Protein AF-A0A3C1H4K6-F1 (afdb_monomer_lite)

Foldseek 3Di:
DVVVVVVVCVVVVVVVVLVVCCVVCQPPQKDWDWDWPDPDDDVPDDIDIDIDIDDPDPRDHDDDDPDPDD

Radius of 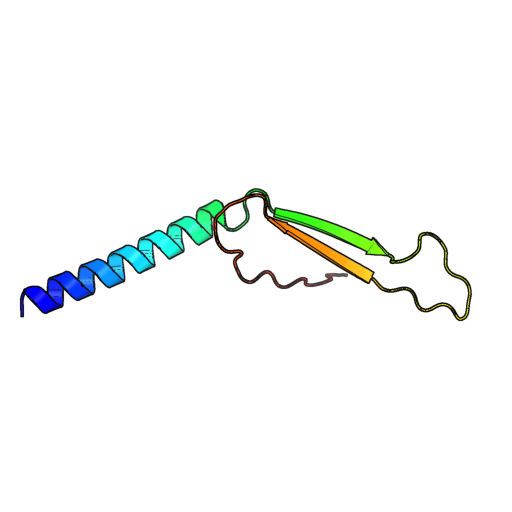gyration: 20.74 Å; chains: 1; bounding box: 35×24×64 Å

Secondary structure (DSSP, 8-state):
-HHHHHHHHHHHHHHHHHHHHHHHHSSTTEEEEEEES-SS--TT----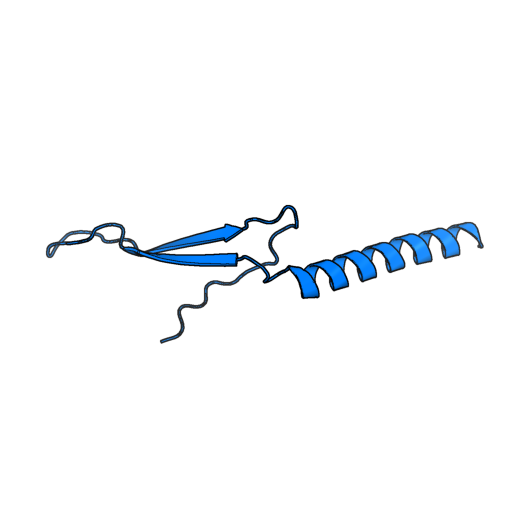EEEEEEE-SSSPPP--------

pLDDT: mean 79.11, std 11.0, range [40.78, 96.12]

Structure (mmCIF, N/CA/C/O backbone):
data_AF-A0A3C1H4K6-F1
#
_entry.id   AF-A0A3C1H4K6-F1
#
loop_
_atom_site.group_PDB
_atom_site.id
_atom_site.type_symbol
_atom_site.label_atom_id
_atom_site.label_alt_id
_atom_site.label_comp_id
_atom_site.label_asym_id
_atom_site.label_entity_id
_atom_site.label_seq_id
_atom_site.pdbx_PDB_ins_code
_atom_site.Cartn_x
_atom_site.Cartn_y
_atom_site.Cartn_z
_atom_site.occupancy
_atom_site.B_iso_or_equiv
_atom_site.auth_seq_id
_atom_site.auth_comp_id
_atom_site.auth_asym_id
_atom_site.auth_atom_id
_atom_site.pdbx_PDB_model_num
ATOM 1 N N . MET A 1 1 ? 19.909 -4.771 -33.834 1.00 81.25 1 MET A N 1
ATOM 2 C CA . MET A 1 1 ? 20.729 -4.086 -32.807 1.00 81.25 1 MET A CA 1
ATOM 3 C C . MET A 1 1 ? 20.080 -2.798 -32.302 1.00 81.25 1 MET A C 1
ATOM 5 O O . MET A 1 1 ? 19.837 -2.703 -31.110 1.00 81.25 1 MET A O 1
ATOM 9 N N . THR A 1 2 ? 19.715 -1.844 -33.165 1.00 92.25 2 THR A N 1
ATOM 10 C CA . THR A 1 2 ? 19.105 -0.551 -32.769 1.00 92.25 2 THR A CA 1
ATOM 11 C C . THR A 1 2 ? 17.735 -0.670 -32.092 1.00 92.25 2 THR A C 1
ATOM 13 O O . THR A 1 2 ? 17.510 -0.053 -31.057 1.00 92.25 2 THR A O 1
ATOM 16 N N . VAL A 1 3 ? 16.839 -1.510 -32.620 1.00 94.19 3 VAL A N 1
ATOM 17 C CA . VAL A 1 3 ? 15.495 -1.729 -32.043 1.00 94.19 3 VAL A CA 1
ATOM 18 C C . VAL A 1 3 ? 15.573 -2.307 -30.626 1.00 94.19 3 VAL A C 1
ATOM 20 O O . VAL A 1 3 ? 14.832 -1.882 -29.747 1.00 94.19 3 VAL A O 1
ATOM 23 N N . LEU A 1 4 ? 16.515 -3.223 -30.382 1.00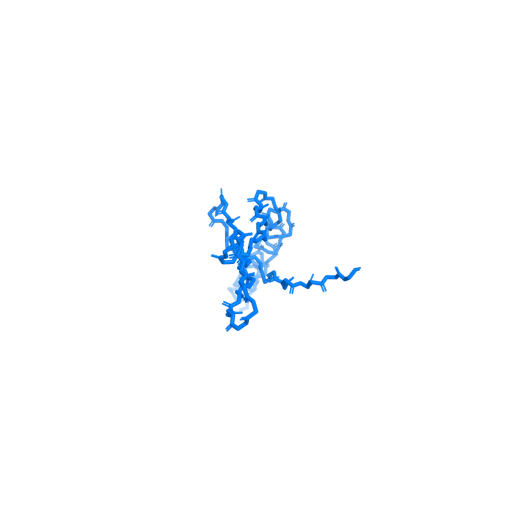 93.81 4 LEU A N 1
ATOM 24 C CA . LEU A 1 4 ? 16.743 -3.814 -29.060 1.00 93.81 4 LEU A CA 1
ATOM 25 C C . LEU A 1 4 ? 17.211 -2.759 -28.044 1.00 93.81 4 LEU A C 1
ATOM 27 O O . LEU A 1 4 ? 16.736 -2.742 -26.913 1.00 93.81 4 LEU A O 1
ATOM 31 N N . ILE A 1 5 ? 18.105 -1.857 -28.463 1.00 94.88 5 ILE A N 1
ATOM 32 C CA . ILE A 1 5 ? 18.602 -0.754 -27.626 1.00 94.88 5 ILE A CA 1
ATOM 33 C C . ILE A 1 5 ? 17.461 0.210 -27.275 1.00 94.88 5 ILE A C 1
ATOM 35 O O . ILE A 1 5 ? 17.332 0.609 -26.120 1.00 94.88 5 ILE A O 1
ATOM 39 N N . LEU A 1 6 ? 16.599 0.540 -28.242 1.00 95.31 6 LEU A N 1
ATOM 40 C CA . LEU A 1 6 ? 15.409 1.365 -28.009 1.00 95.31 6 LEU A CA 1
ATOM 41 C C . LEU A 1 6 ? 14.444 0.714 -27.013 1.00 95.31 6 LEU A C 1
ATOM 43 O O . LEU A 1 6 ? 13.980 1.386 -26.098 1.00 95.31 6 LEU A O 1
ATOM 47 N N . LEU A 1 7 ? 14.186 -0.589 -27.152 1.00 95.06 7 LEU A N 1
ATOM 48 C CA . LEU A 1 7 ? 13.338 -1.348 -26.229 1.00 95.06 7 LEU A CA 1
ATOM 49 C C . LEU A 1 7 ? 13.904 -1.348 -24.803 1.00 95.06 7 LEU A C 1
ATOM 51 O O . LEU A 1 7 ? 13.174 -1.070 -23.854 1.00 95.06 7 LEU A O 1
ATOM 55 N N . LEU A 1 8 ? 15.210 -1.589 -24.654 1.00 95.06 8 LEU A N 1
ATOM 56 C CA . LEU A 1 8 ? 15.890 -1.544 -23.357 1.00 95.06 8 LEU A CA 1
ATOM 57 C C . LEU A 1 8 ? 15.829 -0.155 -22.718 1.00 95.06 8 LEU A C 1
ATOM 59 O O . LEU A 1 8 ? 15.574 -0.052 -21.520 1.00 95.06 8 LEU A O 1
ATOM 63 N N . LEU A 1 9 ? 16.012 0.911 -23.501 1.00 95.38 9 LEU A N 1
ATOM 64 C CA . LEU A 1 9 ? 15.887 2.283 -23.004 1.00 95.38 9 LEU A CA 1
ATOM 65 C C . LEU A 1 9 ? 14.454 2.617 -22.582 1.00 95.38 9 LEU A C 1
ATOM 67 O O . LEU A 1 9 ? 14.265 3.279 -21.565 1.00 95.38 9 LEU A O 1
ATOM 71 N N . LEU A 1 10 ? 13.448 2.137 -23.313 1.00 96.12 10 LEU A N 1
ATOM 72 C CA . LEU A 1 10 ? 12.040 2.343 -22.967 1.00 96.12 10 LEU A CA 1
ATOM 73 C C . LEU A 1 10 ? 11.676 1.630 -21.657 1.00 96.12 10 LEU A C 1
ATOM 75 O O . LEU A 1 10 ? 11.066 2.223 -20.765 1.00 96.12 10 LEU A O 1
ATOM 79 N N . ILE A 1 11 ? 12.102 0.376 -21.509 1.00 95.94 11 ILE A N 1
ATOM 80 C CA . ILE A 1 11 ? 11.879 -0.413 -20.292 1.00 95.94 11 ILE A CA 1
ATOM 81 C C . ILE A 1 11 ? 12.639 0.208 -19.112 1.00 95.94 11 ILE A C 1
ATOM 83 O O . ILE A 1 11 ? 12.056 0.462 -18.061 1.00 95.94 11 ILE A O 1
ATOM 87 N N . GLY A 1 12 ? 13.921 0.532 -19.286 1.00 95.25 12 GLY A N 1
ATOM 88 C CA . GLY A 1 12 ? 14.723 1.173 -18.243 1.00 95.25 12 GLY A CA 1
ATOM 89 C C . GLY A 1 12 ? 14.162 2.535 -17.830 1.00 95.25 12 GLY A C 1
ATOM 90 O O . GLY A 1 12 ? 14.037 2.826 -16.642 1.00 95.25 12 GLY A O 1
ATOM 91 N N . GLY A 1 13 ? 13.746 3.350 -18.802 1.00 94.25 13 GLY A N 1
ATOM 92 C CA . GLY A 1 13 ? 13.141 4.656 -18.560 1.00 94.25 13 GLY A CA 1
ATOM 93 C C . GLY A 1 13 ? 11.829 4.559 -17.783 1.00 94.25 13 GLY A C 1
ATOM 94 O O . GLY A 1 13 ? 11.645 5.267 -16.793 1.00 94.25 13 GLY A O 1
ATOM 95 N N . THR A 1 14 ? 10.934 3.647 -18.170 1.00 90.69 14 THR A N 1
ATOM 96 C CA . THR A 1 14 ? 9.657 3.440 -17.463 1.00 90.69 14 THR A CA 1
ATOM 97 C C . THR A 1 14 ? 9.855 2.907 -16.042 1.00 90.69 14 THR A C 1
ATOM 99 O O . THR A 1 14 ? 9.181 3.370 -15.117 1.00 90.69 14 THR A O 1
ATOM 102 N N . LEU A 1 15 ? 10.827 2.019 -15.815 1.00 90.25 15 LEU A N 1
ATOM 103 C CA . LEU A 1 15 ? 11.189 1.553 -14.472 1.00 90.25 15 LEU A CA 1
ATOM 104 C C . LEU A 1 15 ? 11.732 2.689 -13.593 1.00 90.25 15 LEU A C 1
ATOM 106 O O . LEU A 1 15 ? 11.305 2.853 -12.452 1.00 90.25 15 LEU A O 1
ATOM 110 N N . LEU A 1 16 ? 12.623 3.527 -14.127 1.00 90.38 16 LEU A N 1
ATOM 111 C CA . LEU A 1 16 ? 13.168 4.665 -13.382 1.00 90.38 16 LEU A CA 1
ATOM 112 C C . LEU A 1 16 ? 12.084 5.682 -13.023 1.00 90.38 16 LEU A C 1
ATOM 114 O O . LEU A 1 16 ? 12.023 6.145 -11.881 1.00 90.38 16 LEU A O 1
ATOM 118 N N . VAL A 1 17 ? 11.198 6.001 -13.970 1.00 89.00 17 VAL A N 1
ATOM 119 C CA . VAL A 1 17 ? 10.084 6.927 -13.737 1.00 89.00 17 VAL A CA 1
ATOM 120 C C . VAL A 1 17 ? 9.136 6.376 -12.677 1.00 89.00 17 VAL A C 1
ATOM 122 O O . VAL A 1 17 ? 8.809 7.092 -11.730 1.00 89.00 17 VAL A O 1
ATOM 125 N N . THR A 1 18 ? 8.730 5.107 -12.776 1.00 85.38 18 THR A N 1
ATOM 126 C CA . THR A 1 18 ? 7.834 4.489 -11.784 1.00 85.38 18 THR A CA 1
ATOM 127 C C . THR A 1 18 ? 8.480 4.419 -10.403 1.00 85.38 18 THR A C 1
ATOM 129 O O . THR A 1 18 ? 7.827 4.753 -9.411 1.00 85.38 18 THR A O 1
ATOM 132 N N . GLN A 1 19 ? 9.773 4.100 -10.311 1.00 84.75 19 GLN A N 1
ATOM 133 C CA . GLN A 1 19 ? 10.512 4.106 -9.049 1.00 84.75 19 GLN A CA 1
ATOM 134 C C . GLN A 1 19 ? 10.594 5.512 -8.437 1.00 84.75 19 GLN A C 1
ATOM 136 O O . GLN A 1 19 ? 10.366 5.683 -7.237 1.00 84.75 19 GLN A O 1
ATOM 141 N N . MET A 1 20 ? 10.890 6.536 -9.240 1.00 84.12 20 MET A N 1
ATOM 142 C CA . MET A 1 20 ? 11.020 7.910 -8.751 1.00 84.12 20 MET A CA 1
ATOM 143 C C . MET A 1 20 ? 9.669 8.474 -8.295 1.00 84.12 20 MET A C 1
ATOM 145 O O . MET A 1 20 ? 9.576 9.110 -7.241 1.00 84.12 20 MET A O 1
ATOM 149 N N . LEU A 1 21 ? 8.606 8.185 -9.049 1.00 82.75 21 LEU A N 1
ATOM 150 C CA . LEU A 1 21 ? 7.243 8.585 -8.719 1.00 82.75 21 LEU A CA 1
ATOM 151 C C . LEU A 1 21 ? 6.762 7.879 -7.443 1.00 82.75 21 LEU A C 1
ATOM 153 O O . LEU A 1 21 ? 6.236 8.526 -6.537 1.00 82.75 21 LEU A O 1
ATOM 157 N N . THR A 1 22 ? 7.038 6.580 -7.315 1.00 80.12 22 THR A N 1
ATOM 158 C CA . THR A 1 22 ? 6.699 5.802 -6.118 1.00 80.12 22 THR A CA 1
ATOM 159 C C . THR A 1 22 ? 7.506 6.252 -4.907 1.00 80.12 22 THR A C 1
ATOM 161 O O . THR A 1 22 ? 6.949 6.347 -3.828 1.00 80.12 22 THR A O 1
ATOM 164 N N . ARG A 1 23 ? 8.781 6.633 -5.029 1.00 77.25 23 ARG A N 1
ATOM 165 C CA . ARG A 1 23 ? 9.533 7.179 -3.883 1.00 77.25 23 ARG A CA 1
ATOM 166 C C . ARG A 1 23 ? 9.007 8.540 -3.434 1.00 77.25 23 ARG A C 1
ATOM 168 O O . ARG A 1 23 ? 8.822 8.772 -2.244 1.00 77.25 23 ARG A O 1
ATOM 175 N N . ARG A 1 24 ? 8.735 9.444 -4.380 1.00 77.44 24 ARG A N 1
ATOM 176 C CA . ARG A 1 24 ? 8.347 10.831 -4.069 1.00 77.44 24 ARG A CA 1
ATOM 177 C C . ARG A 1 24 ? 6.890 10.973 -3.627 1.00 77.44 24 ARG A C 1
ATOM 179 O O . ARG A 1 24 ? 6.569 11.843 -2.819 1.00 77.44 24 ARG A O 1
ATOM 186 N N . PHE A 1 25 ? 6.005 10.140 -4.165 1.00 75.62 25 PHE A N 1
ATOM 187 C CA . PHE A 1 25 ? 4.565 10.179 -3.901 1.00 75.62 25 PHE A CA 1
ATOM 188 C C . PHE A 1 25 ? 4.052 8.914 -3.191 1.00 75.62 25 PHE A C 1
ATOM 190 O O . PHE A 1 25 ? 2.866 8.814 -2.884 1.00 75.62 25 PHE A O 1
ATOM 197 N N . GLY A 1 26 ? 4.928 7.952 -2.895 1.00 69.19 26 GLY A N 1
ATOM 198 C CA . GLY A 1 26 ? 4.641 6.695 -2.190 1.00 69.19 26 GLY A CA 1
ATOM 199 C C . GLY A 1 26 ? 4.017 6.901 -0.825 1.00 69.19 26 GLY A C 1
ATOM 200 O O . GLY A 1 26 ? 2.990 6.305 -0.523 1.00 69.19 26 GLY A O 1
ATOM 201 N N . PHE A 1 27 ? 4.592 7.818 -0.055 1.00 67.19 27 PHE A N 1
ATOM 202 C CA . PHE A 1 27 ? 4.180 8.073 1.323 1.00 67.19 27 PHE A CA 1
ATOM 203 C C . PHE A 1 27 ? 3.347 9.346 1.491 1.00 67.19 27 PHE A C 1
ATOM 205 O O . PHE A 1 27 ? 2.932 9.693 2.592 1.00 67.19 27 PHE A O 1
ATOM 212 N N . ARG A 1 28 ? 3.067 10.062 0.396 1.00 66.50 28 ARG A N 1
ATOM 213 C CA . ARG A 1 28 ? 2.208 11.248 0.445 1.00 66.50 28 ARG A CA 1
ATOM 214 C C . ARG A 1 28 ? 0.751 10.828 0.615 1.00 66.50 28 ARG A C 1
ATOM 216 O O . ARG A 1 28 ? 0.268 9.988 -0.138 1.00 66.50 28 ARG A O 1
ATOM 223 N N . LYS A 1 29 ? 0.045 11.491 1.537 1.00 68.81 29 LYS A N 1
ATOM 224 C CA . LYS A 1 29 ? -1.393 11.293 1.803 1.00 68.81 29 LYS A CA 1
ATOM 225 C C . LYS A 1 29 ? -1.764 9.854 2.201 1.00 68.81 29 LYS A C 1
ATOM 227 O O . LYS A 1 29 ? -2.842 9.382 1.838 1.00 68.81 29 LYS A O 1
ATOM 232 N N . LEU A 1 30 ? -0.873 9.167 2.915 1.00 70.94 30 LEU A N 1
ATOM 233 C CA . LEU A 1 30 ? -1.230 7.953 3.643 1.00 70.94 30 LEU A CA 1
ATOM 234 C C . LEU A 1 30 ? -1.821 8.360 4.991 1.00 70.94 30 LEU A C 1
ATOM 236 O O . LEU A 1 30 ? -1.207 9.135 5.723 1.00 70.94 30 LEU A O 1
ATOM 240 N N . THR A 1 31 ? -3.008 7.852 5.297 1.00 73.00 31 THR A N 1
ATOM 241 C CA . THR A 1 31 ? -3.594 7.958 6.634 1.00 73.00 31 THR A CA 1
ATOM 242 C C . THR A 1 31 ? -3.464 6.599 7.296 1.00 73.00 31 THR A C 1
ATOM 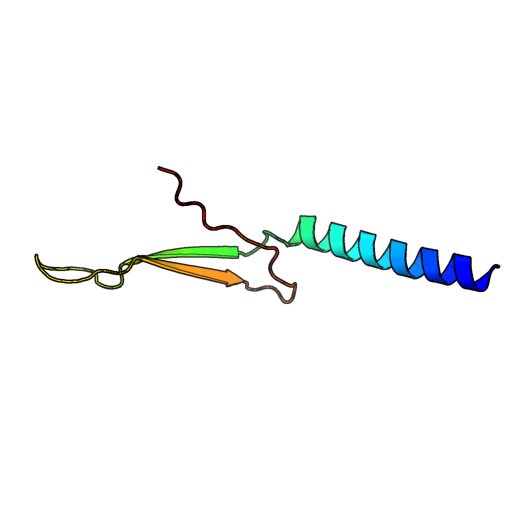244 O O . THR A 1 31 ? -3.961 5.606 6.763 1.00 73.00 31 THR A O 1
ATOM 247 N N . TYR 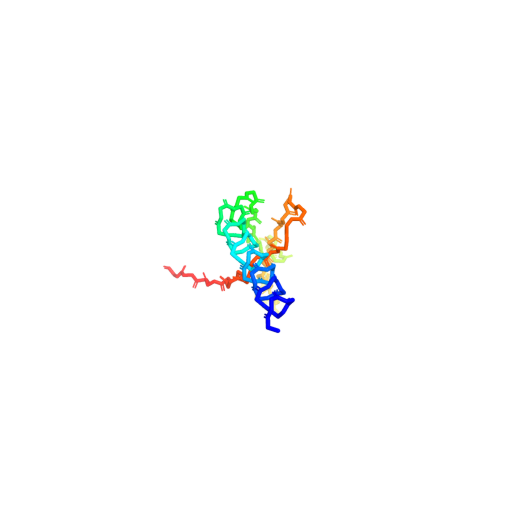A 1 32 ? -2.762 6.576 8.424 1.00 75.12 32 TYR A N 1
ATOM 248 C CA . TYR A 1 32 ? -2.638 5.417 9.294 1.00 75.12 32 TYR A CA 1
ATOM 249 C C . TYR A 1 32 ? -3.558 5.618 10.494 1.00 75.12 32 TYR A C 1
ATOM 251 O O . TYR A 1 32 ? -3.484 6.656 11.157 1.00 75.12 32 TYR A O 1
ATOM 259 N N . THR A 1 33 ? -4.438 4.659 10.751 1.00 75.75 33 THR A N 1
ATOM 260 C CA . THR A 1 33 ? -5.344 4.688 11.899 1.00 75.75 33 THR A CA 1
ATOM 261 C C . THR A 1 33 ? -5.291 3.345 12.606 1.00 75.75 33 THR A C 1
ATOM 263 O O . THR A 1 33 ? -5.413 2.304 11.964 1.00 75.75 33 THR A O 1
ATOM 266 N N . LEU A 1 34 ? -5.094 3.395 13.921 1.00 81.44 34 LEU A N 1
ATOM 267 C CA . LEU A 1 34 ? -5.034 2.243 14.808 1.00 81.44 34 LEU A CA 1
ATOM 268 C C . LEU A 1 34 ? -6.196 2.346 15.790 1.00 81.44 34 LEU A C 1
ATOM 270 O O . LEU A 1 34 ? -6.293 3.340 16.510 1.00 81.44 34 LEU A O 1
ATOM 274 N N . GLN A 1 35 ? -7.087 1.361 15.790 1.00 81.69 35 GLN A N 1
ATOM 275 C CA . GLN A 1 35 ? -8.270 1.356 16.647 1.00 81.69 35 GLN A CA 1
ATOM 276 C C . GLN A 1 35 ? -8.512 -0.039 17.212 1.00 81.69 35 GLN A C 1
ATOM 278 O O . GLN A 1 35 ? -8.259 -1.041 16.548 1.00 81.69 35 GLN A O 1
ATOM 283 N N . PHE A 1 36 ? -9.012 -0.104 18.441 1.00 83.56 36 PHE A N 1
ATOM 284 C CA . PHE A 1 3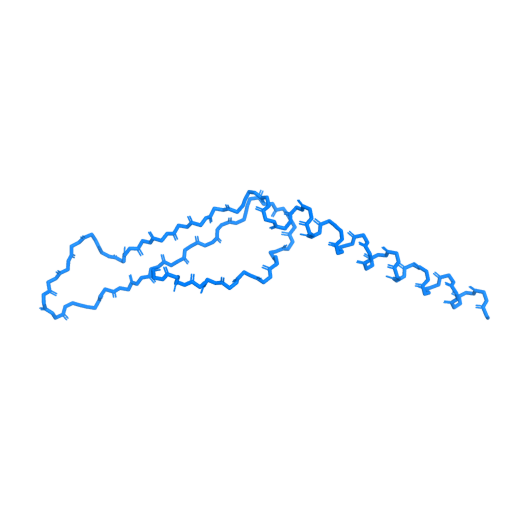6 ? -9.519 -1.350 19.002 1.00 83.56 36 PHE A CA 1
ATOM 285 C C . PHE A 1 36 ? -10.908 -1.646 18.435 1.00 83.56 36 PHE A C 1
ATOM 287 O O . PHE A 1 36 ? -11.677 -0.731 18.144 1.00 83.56 36 PHE A O 1
ATOM 294 N N . SER A 1 37 ? -11.233 -2.929 18.277 1.00 83.00 37 SER A N 1
ATOM 295 C CA . SER A 1 37 ? -12.543 -3.370 17.787 1.00 83.00 37 SER A CA 1
ATOM 296 C C . SER A 1 37 ? -13.698 -2.982 18.714 1.00 83.00 37 SER A C 1
ATOM 298 O O . SER A 1 37 ? -14.842 -2.965 18.270 1.00 83.00 37 SER A O 1
ATOM 300 N N . ALA A 1 38 ? -13.408 -2.695 19.985 1.00 80.06 38 ALA A N 1
ATOM 301 C CA . ALA A 1 38 ? -14.368 -2.256 20.989 1.00 80.06 38 ALA A CA 1
ATOM 302 C C . ALA A 1 38 ? -13.754 -1.142 21.851 1.00 80.06 38 ALA A C 1
ATOM 304 O O . ALA A 1 38 ? -12.558 -1.185 22.147 1.00 80.06 38 ALA A O 1
ATOM 305 N N . GLU A 1 39 ? -14.567 -0.153 22.238 1.00 75.94 39 GLU A N 1
ATOM 306 C CA . GLU A 1 39 ? -14.155 0.924 23.156 1.00 75.94 39 GLU A CA 1
ATOM 307 C C . GLU A 1 39 ? -13.977 0.417 24.592 1.00 75.94 39 GLU A C 1
ATOM 309 O O . GLU A 1 39 ? -13.087 0.878 25.302 1.00 75.94 39 GLU A O 1
ATOM 314 N N . GLU A 1 40 ? -14.778 -0.569 24.997 1.00 73.31 40 GLU A N 1
ATOM 315 C CA . GLU A 1 40 ? -14.711 -1.221 26.302 1.00 73.31 40 GLU A CA 1
ATOM 316 C C . GLU A 1 40 ? -14.824 -2.737 26.112 1.00 73.31 40 GLU A C 1
ATOM 318 O O . GLU A 1 40 ? -15.580 -3.212 25.263 1.00 73.31 40 GLU A O 1
ATOM 323 N N . ALA A 1 41 ? -14.052 -3.501 26.884 1.00 80.44 41 ALA A N 1
ATOM 324 C CA . ALA A 1 41 ? -14.048 -4.958 26.845 1.00 80.44 41 ALA A CA 1
ATOM 325 C C . ALA A 1 41 ? -13.898 -5.518 28.256 1.00 80.44 41 ALA A C 1
ATOM 327 O O . ALA A 1 41 ? -13.142 -4.974 29.065 1.00 80.44 41 ALA A O 1
ATOM 328 N N . THR A 1 42 ? -14.621 -6.597 28.548 1.00 82.06 42 THR A N 1
ATOM 329 C CA . THR A 1 42 ? -14.597 -7.238 29.869 1.00 82.06 42 THR A CA 1
ATOM 330 C C . THR A 1 42 ? -13.676 -8.456 29.853 1.00 82.06 42 THR A C 1
ATOM 332 O O . THR A 1 42 ? -13.319 -8.978 28.797 1.00 82.06 42 THR A O 1
ATOM 335 N N . GLU A 1 43 ? -13.255 -8.921 31.029 1.00 75.56 43 GLU A N 1
ATOM 336 C CA . GLU A 1 43 ? -12.473 -10.150 31.160 1.00 75.56 43 GLU A CA 1
ATOM 337 C C . GLU A 1 43 ? -13.218 -11.335 30.513 1.00 75.56 43 GLU A C 1
ATOM 339 O O . GLU A 1 43 ? -14.329 -11.683 30.913 1.00 75.56 43 GLU A O 1
ATOM 344 N N . GLY A 1 44 ? -12.614 -11.919 29.473 1.00 82.06 44 GLY A N 1
ATOM 345 C CA . GLY A 1 44 ? -13.215 -12.963 28.633 1.00 82.06 44 GLY A CA 1
ATOM 346 C C . GLY A 1 44 ? -13.539 -12.522 27.201 1.00 82.06 44 GLY A C 1
ATOM 347 O O . GLY A 1 44 ? -13.677 -13.382 26.330 1.00 82.06 44 GLY A O 1
ATOM 348 N N . ASP A 1 45 ? -13.585 -11.216 26.924 1.00 78.75 45 ASP A N 1
ATOM 349 C CA . ASP A 1 45 ? -13.792 -10.698 25.572 1.00 78.75 45 ASP A CA 1
ATOM 350 C C . ASP A 1 45 ? -12.502 -10.706 24.748 1.00 78.75 45 ASP A C 1
ATOM 352 O O . ASP A 1 45 ? -11.412 -10.361 25.208 1.00 78.75 45 ASP A O 1
ATOM 356 N N . THR A 1 46 ? -12.638 -11.068 23.472 1.00 76.06 46 THR A N 1
ATOM 357 C CA . THR A 1 46 ? -11.548 -10.967 22.499 1.00 76.06 46 THR A CA 1
ATOM 358 C C . THR A 1 46 ? -11.613 -9.610 21.811 1.00 76.06 46 THR A C 1
ATOM 360 O O . THR A 1 46 ? -12.472 -9.376 20.962 1.00 76.06 46 THR A O 1
ATOM 363 N N . VAL A 1 47 ? -10.682 -8.719 22.148 1.00 82.38 47 VAL A N 1
ATOM 364 C CA . VAL A 1 47 ? -10.517 -7.438 21.449 1.00 82.38 47 VAL A CA 1
ATOM 365 C C . VAL A 1 47 ? -9.485 -7.596 20.347 1.00 82.38 47 VAL A C 1
ATOM 367 O O . VAL A 1 47 ? -8.406 -8.148 20.560 1.00 82.38 47 VAL A O 1
ATOM 370 N N . THR A 1 48 ? -9.806 -7.085 19.164 1.00 81.19 48 THR A N 1
ATOM 371 C CA . THR A 1 48 ? -8.896 -7.104 18.018 1.00 81.19 48 THR A CA 1
ATOM 372 C C . THR A 1 48 ? -8.349 -5.706 17.781 1.00 81.19 48 THR A C 1
ATOM 374 O O . THR A 1 48 ? -9.079 -4.720 17.879 1.00 81.19 48 THR A O 1
ATOM 377 N N . LEU A 1 49 ? -7.066 -5.611 17.449 1.00 82.56 49 LEU A N 1
ATOM 378 C CA . LEU A 1 49 ? -6.445 -4.363 17.031 1.00 82.56 49 LEU A CA 1
ATOM 379 C C . LEU A 1 49 ? -6.594 -4.227 15.512 1.00 82.56 49 LEU A C 1
ATOM 381 O O . LEU A 1 49 ? -6.110 -5.071 14.761 1.00 82.56 49 LEU A O 1
ATOM 385 N N . ILE A 1 50 ? -7.301 -3.193 15.066 1.00 84.06 50 ILE A N 1
ATOM 386 C CA . ILE A 1 50 ? -7.593 -2.942 13.657 1.00 84.06 50 ILE A CA 1
ATOM 387 C C . ILE A 1 50 ? -6.678 -1.824 13.160 1.00 84.06 50 ILE A C 1
ATOM 389 O O . ILE A 1 50 ? -6.792 -0.662 13.558 1.00 84.06 50 ILE A O 1
ATOM 393 N N . GLU A 1 51 ? -5.788 -2.185 12.243 1.00 80.06 51 GLU A N 1
ATOM 394 C CA . GLU A 1 51 ? -4.920 -1.260 11.522 1.00 80.06 51 GLU A CA 1
ATOM 395 C C . GLU A 1 51 ? -5.530 -0.926 10.163 1.00 80.06 51 GLU A C 1
ATOM 397 O O . GLU A 1 51 ? -5.646 -1.777 9.281 1.00 80.06 51 GLU A O 1
ATOM 402 N N . THR A 1 52 ? -5.914 0.333 9.972 1.00 81.19 52 THR A N 1
ATOM 403 C CA . THR A 1 52 ? -6.470 0.812 8.705 1.00 81.19 52 THR A CA 1
ATOM 404 C C . THR A 1 52 ? -5.473 1.730 8.009 1.00 81.19 52 THR A C 1
ATOM 406 O O . THR A 1 52 ? -5.163 2.822 8.490 1.00 81.19 52 THR A O 1
ATOM 409 N N . ILE A 1 53 ? -5.001 1.306 6.833 1.00 80.56 53 ILE A N 1
ATOM 410 C CA . ILE A 1 53 ? -4.121 2.097 5.966 1.00 80.56 53 ILE A CA 1
ATOM 411 C C . ILE A 1 53 ? -4.938 2.609 4.781 1.00 80.56 53 ILE A C 1
ATOM 413 O O . ILE A 1 53 ? -5.281 1.858 3.871 1.00 80.56 53 ILE A O 1
ATOM 417 N N . THR A 1 54 ? -5.238 3.908 4.766 1.00 77.81 54 THR A N 1
ATOM 418 C CA . THR A 1 54 ? -5.992 4.533 3.671 1.00 77.81 54 THR A CA 1
ATOM 419 C C . THR A 1 54 ? -5.063 5.294 2.733 1.00 77.81 54 THR A C 1
ATOM 421 O O . THR A 1 54 ? -4.286 6.151 3.161 1.00 77.81 54 THR A O 1
ATOM 424 N N . SER A 1 55 ? -5.187 5.036 1.428 1.00 78.44 55 SER A N 1
ATOM 425 C CA . SER A 1 55 ? -4.524 5.814 0.377 1.00 78.44 55 SER A CA 1
ATOM 426 C C . SER A 1 55 ? -5.517 6.679 -0.374 1.00 78.44 55 SER A C 1
ATOM 428 O O . SER A 1 55 ? -6.443 6.168 -0.994 1.00 78.44 55 SER A O 1
ATOM 430 N N . ARG A 1 56 ? -5.302 7.996 -0.388 1.00 76.88 56 ARG A N 1
ATOM 431 C CA . ARG A 1 56 ? -6.116 8.938 -1.183 1.00 76.88 56 ARG A CA 1
ATOM 432 C C . ARG A 1 56 ? -5.449 9.335 -2.500 1.00 76.88 56 ARG A C 1
ATOM 434 O O . ARG A 1 56 ? -5.596 10.465 -2.965 1.00 76.88 56 ARG A O 1
ATOM 441 N N . LYS A 1 57 ? -4.649 8.440 -3.075 1.00 75.56 57 LYS A N 1
ATOM 442 C CA . LYS A 1 57 ? -3.909 8.670 -4.320 1.00 75.56 57 LYS A CA 1
ATOM 443 C C . LYS A 1 57 ? -4.170 7.524 -5.305 1.00 75.56 57 LYS A C 1
ATOM 445 O O . LYS A 1 57 ? -4.360 6.396 -4.867 1.00 75.56 57 LYS A O 1
ATOM 450 N N . PRO A 1 58 ? -4.116 7.790 -6.620 1.00 70.06 58 PRO A N 1
ATOM 451 C CA . PRO A 1 58 ? -4.289 6.762 -7.650 1.00 70.06 58 PRO A CA 1
ATOM 452 C C . PRO A 1 58 ? -3.030 5.903 -7.861 1.00 70.06 58 PRO A C 1
ATOM 454 O O . PRO A 1 58 ? -3.030 4.985 -8.673 1.00 70.06 58 PRO A O 1
ATOM 457 N N . LEU A 1 59 ? -1.929 6.232 -7.179 1.00 75.50 59 LEU A N 1
ATOM 458 C CA . LEU A 1 59 ? -0.683 5.479 -7.259 1.00 75.50 59 LEU A CA 1
ATOM 459 C C . LEU A 1 59 ? -0.793 4.195 -6.436 1.00 75.50 59 LEU A C 1
ATOM 461 O O . LEU A 1 59 ? -1.326 4.260 -5.323 1.00 75.50 59 LEU A O 1
ATOM 465 N N . PRO A 1 60 ? -0.206 3.081 -6.908 1.00 68.62 60 PRO A N 1
ATOM 466 C CA . PRO A 1 60 ? -0.144 1.860 -6.125 1.00 68.62 60 PRO A CA 1
ATOM 467 C C . PRO A 1 60 ? 0.505 2.141 -4.768 1.00 68.62 60 PRO A C 1
ATOM 469 O O . PRO A 1 60 ? 1.432 2.959 -4.639 1.00 68.62 60 PRO A O 1
ATOM 472 N N . LEU A 1 61 ? -0.025 1.491 -3.735 1.00 70.00 61 LEU A N 1
ATOM 473 C CA . LEU A 1 61 ? 0.592 1.547 -2.423 1.00 70.00 61 LEU A CA 1
ATOM 474 C C . LEU A 1 61 ? 1.955 0.853 -2.513 1.00 70.00 61 LEU A C 1
ATOM 476 O O . LEU A 1 61 ? 2.008 -0.285 -2.984 1.00 70.00 61 LEU A O 1
ATOM 480 N N . PRO A 1 62 ? 3.056 1.488 -2.073 1.00 71.69 62 PRO A N 1
ATOM 481 C CA . PRO A 1 62 ? 4.254 0.716 -1.780 1.00 71.69 62 PRO A CA 1
ATOM 482 C C . PRO A 1 62 ? 3.934 -0.293 -0.669 1.00 71.69 62 PRO A C 1
ATOM 484 O O . PRO A 1 62 ? 2.998 -0.083 0.105 1.00 71.69 62 PRO A O 1
ATOM 487 N N . TRP A 1 63 ? 4.711 -1.372 -0.577 1.00 65.31 63 TRP A N 1
ATOM 488 C CA . TRP A 1 63 ? 4.606 -2.299 0.549 1.00 65.31 63 TRP A CA 1
ATOM 489 C C . TRP A 1 63 ? 4.867 -1.529 1.849 1.00 65.31 63 TRP A C 1
ATOM 491 O O . TRP A 1 63 ? 5.989 -1.082 2.095 1.00 65.31 63 TRP A O 1
ATOM 501 N N . VAL A 1 64 ? 3.820 -1.323 2.648 1.00 67.62 64 VAL A N 1
ATOM 502 C CA . VAL A 1 64 ? 3.911 -0.703 3.971 1.00 67.62 64 VAL A CA 1
ATOM 503 C C . VAL A 1 64 ? 3.826 -1.832 4.980 1.00 67.62 64 VAL A C 1
ATOM 505 O O . VAL A 1 64 ? 2.793 -2.486 5.097 1.00 67.62 64 VAL A O 1
ATOM 508 N N . LYS A 1 65 ? 4.928 -2.082 5.685 1.00 66.94 65 LYS A N 1
ATOM 509 C CA . LYS A 1 65 ? 4.924 -2.983 6.831 1.00 66.94 65 LYS A CA 1
ATOM 510 C C . LYS A 1 65 ? 4.441 -2.176 8.032 1.00 66.94 65 LYS A C 1
ATOM 512 O O . LYS A 1 65 ? 5.070 -1.178 8.377 1.00 66.94 65 LYS A O 1
ATOM 517 N N . ALA A 1 66 ? 3.321 -2.575 8.619 1.00 62.34 66 ALA A N 1
ATOM 518 C CA . ALA A 1 66 ? 2.943 -2.085 9.931 1.00 62.34 66 ALA A CA 1
ATOM 519 C C . ALA A 1 66 ? 3.873 -2.753 10.948 1.00 62.34 66 ALA A C 1
ATOM 521 O O . ALA A 1 66 ? 3.774 -3.949 11.218 1.00 62.34 66 ALA A O 1
ATOM 522 N N . GLU A 1 67 ? 4.875 -2.011 11.407 1.00 60.59 67 GLU A N 1
ATOM 523 C CA . GLU A 1 67 ? 5.668 -2.411 12.561 1.00 60.59 67 GLU A CA 1
ATOM 524 C C . GLU A 1 67 ? 5.107 -1.655 13.763 1.00 60.59 67 GLU A C 1
ATOM 526 O O . GLU A 1 67 ? 5.252 -0.437 13.864 1.00 60.59 67 GLU A O 1
ATOM 531 N N . LEU A 1 68 ? 4.425 -2.381 14.650 1.00 57.66 68 LEU A N 1
ATOM 532 C CA . LEU A 1 68 ? 4.115 -1.906 15.994 1.00 57.66 68 LEU A CA 1
ATOM 533 C C . LEU A 1 68 ? 5.456 -1.758 16.722 1.00 57.66 68 LEU A C 1
ATOM 535 O O . LEU A 1 68 ? 6.029 -2.749 17.172 1.00 57.66 68 LEU A O 1
ATOM 539 N N . THR A 1 69 ? 6.003 -0.543 16.760 1.00 53.06 69 THR A N 1
ATOM 540 C CA . THR A 1 69 ? 7.173 -0.246 17.591 1.00 53.06 69 THR A CA 1
ATOM 541 C C . THR A 1 69 ? 6.700 0.179 18.977 1.00 53.06 69 THR A C 1
ATOM 543 O O . THR A 1 69 ? 5.797 1.009 19.093 1.00 53.06 69 THR A O 1
ATOM 546 N N . THR A 1 70 ? 7.289 -0.446 19.995 1.00 40.78 70 THR A N 1
ATOM 547 C CA . THR A 1 70 ? 7.055 -0.204 21.427 1.00 40.78 70 THR A CA 1
ATOM 548 C C . THR A 1 70 ? 7.518 1.178 21.863 1.00 40.78 70 THR A C 1
ATOM 550 O O . THR A 1 70 ? 8.567 1.632 21.346 1.00 40.78 70 THR A O 1
#

Sequence (70 aa):
MTVLILLLLLIGGTLLVTQMLTRRFGFRKLTYTLQFSAEEATEGDTVTLIETITSRKPLPLPWVKAELTT